Protei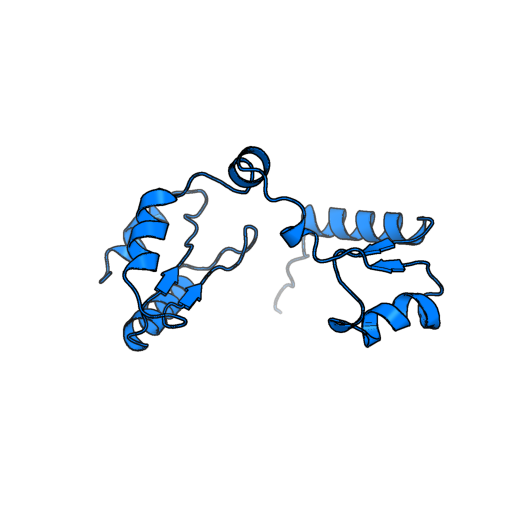n AF-A0AAD8LV77-F1 (afdb_monomer_lite)

Radius of gyration: 21.07 Å; chains: 1; bounding box: 40×52×49 Å

Sequence (146 aa):
MCKFATEEETEFAKTLTEARESESRSHGVIVNSFYELEPEYADHYRNVLNRKAWHIGPLSLCNRSLEQKAQRGKQGAISEDDCLKWLESKSPNSVLYVGFGSITEFPIEQLHALAIGLEASRQQFIWVVRTGANGKETEDWMREGF

Foldseek 3Di:
DDDPDDDDQDPVNVVVVVVVVVQLPDQAEEAQADCVVPVPVCVCCCPPVVHDYHHPHDCVVVQPDPVSVVPPDDDDPDDPVRVVVVVVVDDPPQEAEADDDDPDDDDLVVVLVVVVVVVVVVTHYDHDDDQPPVNVVVVVSVVPPD

Secondary structure (DSSP, 8-state):
---PPP----HHHHHHHHHHHHHHHSS-EEESS-TTT-HHHHHHHHHTS---EEE---GGGT---HHHHHTSSPPPSS-HHHHHHHHHTSPTT-EEEE--TTT----HHHHHHHHHHHHHHT-EEEE-PPPPTTSSHHHHHHTTT-

pLDDT: mean 82.45, std 17.0, range [29.5, 97.75]

Structure (mmCIF, N/CA/C/O backbone):
data_AF-A0AAD8LV77-F1
#
_entry.id   AF-A0AAD8LV77-F1
#
loop_
_atom_site.group_PDB
_atom_site.id
_atom_site.type_symbol
_atom_site.label_atom_id
_atom_site.label_alt_id
_atom_site.label_comp_id
_atom_site.label_asym_id
_atom_site.label_entity_id
_atom_site.label_seq_id
_atom_site.pdbx_PDB_ins_code
_atom_site.Cartn_x
_atom_site.Cartn_y
_atom_site.Cartn_z
_atom_site.occupancy
_atom_site.B_iso_or_equiv
_atom_site.auth_seq_id
_atom_site.auth_comp_id
_atom_site.auth_asym_id
_atom_site.auth_atom_id
_atom_site.pdbx_PDB_model_num
ATOM 1 N N . MET A 1 1 ? -5.588 38.166 -16.829 1.00 31.92 1 MET A N 1
ATOM 2 C CA . MET A 1 1 ? -4.335 37.478 -17.211 1.00 31.92 1 MET A CA 1
ATOM 3 C C . MET A 1 1 ? -3.839 36.720 -15.995 1.00 31.92 1 MET A C 1
ATOM 5 O O . MET A 1 1 ? -3.247 37.323 -15.110 1.00 31.92 1 MET A O 1
ATOM 9 N N . CYS A 1 2 ? -4.178 35.436 -15.901 1.00 29.50 2 CYS A N 1
ATOM 10 C CA . CYS A 1 2 ? -3.619 34.567 -14.873 1.00 29.50 2 CYS A CA 1
ATOM 11 C C . CYS A 1 2 ? -2.195 34.224 -15.322 1.00 29.50 2 CYS A C 1
ATOM 13 O O . CYS A 1 2 ? -2.009 33.720 -16.430 1.00 29.50 2 CYS A O 1
ATOM 15 N N . LYS A 1 3 ? -1.194 34.605 -14.529 1.00 33.59 3 LYS A N 1
ATOM 16 C CA . LYS A 1 3 ? 0.189 34.203 -14.775 1.00 33.59 3 LYS A CA 1
ATOM 17 C C . LYS A 1 3 ? 0.279 32.732 -14.388 1.00 33.59 3 LYS A C 1
ATOM 19 O O . LYS A 1 3 ? 0.098 32.410 -13.219 1.00 33.59 3 LYS A O 1
ATOM 24 N N . PHE A 1 4 ? 0.514 31.862 -15.365 1.00 39.28 4 PHE A N 1
ATOM 25 C CA . PHE A 1 4 ? 0.947 30.499 -15.091 1.00 39.28 4 PHE A CA 1
ATOM 26 C C . PHE A 1 4 ? 2.266 30.599 -14.323 1.00 39.28 4 PHE A C 1
ATOM 28 O O . PHE A 1 4 ? 3.232 31.177 -14.826 1.00 39.28 4 PHE A O 1
ATOM 35 N N . ALA A 1 5 ? 2.270 30.129 -13.077 1.00 38.12 5 ALA A N 1
ATOM 36 C CA . ALA A 1 5 ? 3.507 29.862 -12.370 1.00 38.12 5 ALA A CA 1
ATOM 37 C C . ALA A 1 5 ? 4.257 28.804 -13.184 1.00 38.12 5 ALA A C 1
ATOM 39 O O . ALA A 1 5 ? 3.688 27.781 -13.557 1.00 38.12 5 ALA A O 1
ATOM 40 N N . THR A 1 6 ? 5.502 29.100 -13.529 1.00 43.84 6 THR A N 1
ATOM 41 C CA . THR A 1 6 ? 6.427 28.124 -14.095 1.00 43.84 6 THR A CA 1
ATOM 42 C C . THR A 1 6 ? 6.596 27.002 -13.076 1.00 43.84 6 THR A C 1
ATOM 44 O O . THR A 1 6 ? 7.027 27.278 -11.957 1.00 43.84 6 THR A O 1
ATOM 47 N N . GLU A 1 7 ? 6.212 25.775 -13.437 1.00 50.53 7 GLU A N 1
ATOM 48 C CA . GLU A 1 7 ? 6.481 24.581 -12.633 1.00 50.53 7 GLU A CA 1
ATOM 49 C C . GLU A 1 7 ? 7.996 24.445 -12.465 1.00 50.53 7 GLU A C 1
ATOM 51 O O . GLU A 1 7 ? 8.729 24.210 -13.424 1.00 50.53 7 GLU A O 1
ATOM 56 N N . GLU A 1 8 ? 8.473 24.646 -11.241 1.00 55.91 8 GLU A N 1
ATOM 57 C CA . GLU A 1 8 ? 9.800 24.199 -10.847 1.00 55.91 8 GLU A CA 1
ATOM 58 C C . GLU A 1 8 ? 9.759 22.663 -10.864 1.00 55.91 8 GLU A C 1
ATOM 60 O O . GLU A 1 8 ? 8.947 22.052 -10.162 1.00 55.91 8 GLU A O 1
ATOM 65 N N . GLU A 1 9 ? 10.564 22.024 -11.718 1.00 59.34 9 GLU A N 1
ATOM 66 C CA . GLU A 1 9 ? 10.631 20.562 -11.767 1.00 59.34 9 GLU A CA 1
ATOM 67 C C . GLU A 1 9 ? 11.058 20.033 -10.396 1.00 59.34 9 GLU A C 1
ATOM 69 O O . GLU A 1 9 ? 12.172 20.269 -9.929 1.00 59.34 9 GLU A O 1
ATOM 74 N N . THR A 1 10 ? 10.156 19.304 -9.739 1.00 82.19 10 THR A N 1
ATOM 75 C CA . THR A 1 10 ? 10.466 18.672 -8.456 1.00 82.19 10 THR A CA 1
ATOM 76 C C . THR A 1 10 ? 11.612 17.670 -8.621 1.00 82.19 10 THR A C 1
ATOM 78 O O . THR A 1 10 ? 11.723 16.995 -9.647 1.00 82.19 10 THR A O 1
ATOM 81 N N . GLU A 1 11 ? 12.442 17.507 -7.588 1.00 85.25 11 GLU A N 1
ATOM 82 C CA . GLU A 1 11 ? 13.511 16.495 -7.571 1.00 85.25 11 GLU A CA 1
ATOM 83 C C . GLU A 1 11 ? 12.974 15.095 -7.919 1.00 85.25 11 GLU A C 1
ATOM 85 O O . GLU A 1 11 ? 13.587 14.352 -8.682 1.00 85.25 11 GLU A O 1
ATOM 90 N N . PHE A 1 12 ? 11.761 14.786 -7.454 1.00 82.69 12 PHE A N 1
ATOM 91 C CA . PHE A 1 12 ? 11.045 13.559 -7.785 1.00 82.69 12 PHE A CA 1
ATOM 92 C C . PHE A 1 12 ? 10.765 13.408 -9.289 1.00 82.69 12 PHE A C 1
ATOM 94 O O . PHE A 1 12 ? 10.989 12.335 -9.851 1.00 82.69 12 PHE A O 1
ATOM 101 N N . ALA A 1 13 ? 10.310 14.472 -9.959 1.00 88.94 13 ALA A N 1
ATOM 102 C CA . ALA A 1 13 ? 10.074 14.460 -11.402 1.00 88.94 13 ALA A CA 1
ATOM 103 C C . ALA A 1 13 ? 11.374 14.207 -12.178 1.00 88.94 13 ALA A C 1
ATOM 105 O O . ALA A 1 13 ? 11.393 13.383 -13.095 1.00 88.94 13 ALA A O 1
ATOM 106 N N . LYS A 1 14 ? 12.477 14.830 -11.750 1.00 92.75 14 LYS A N 1
ATOM 107 C CA . LYS A 1 14 ? 13.801 14.583 -12.327 1.00 92.75 14 LYS A CA 1
ATOM 108 C C . LYS A 1 14 ? 14.225 13.120 -12.165 1.00 92.75 14 LYS A C 1
ATOM 110 O O . LYS A 1 14 ? 14.605 12.485 -13.147 1.00 92.75 14 LYS A O 1
ATOM 115 N N . THR A 1 15 ? 14.094 12.557 -10.961 1.00 91.88 15 THR A N 1
ATOM 116 C CA . THR A 1 15 ? 14.404 11.140 -10.707 1.00 91.88 15 THR A CA 1
ATOM 117 C C . THR A 1 15 ? 13.561 10.201 -11.575 1.00 91.88 15 THR A C 1
ATOM 119 O O . THR A 1 15 ? 14.081 9.213 -12.091 1.00 91.88 15 THR A O 1
ATOM 122 N N . LEU A 1 16 ? 12.273 10.495 -11.782 1.00 91.50 16 LEU A N 1
ATOM 123 C CA . LEU A 1 16 ? 11.410 9.694 -12.657 1.00 91.50 16 LEU A CA 1
ATOM 124 C C . LEU A 1 16 ? 11.859 9.733 -14.121 1.00 91.50 16 LEU A C 1
ATOM 126 O O . LEU A 1 16 ? 11.824 8.703 -14.799 1.00 91.50 16 LEU A O 1
ATOM 130 N N . THR A 1 17 ? 12.284 10.895 -14.612 1.00 94.31 17 THR A N 1
ATOM 131 C CA . THR A 1 17 ? 12.830 11.037 -15.968 1.00 94.31 17 THR A CA 1
ATOM 132 C C . THR A 1 17 ? 14.108 10.216 -16.128 1.00 94.31 17 THR A C 1
ATOM 134 O O . THR A 1 17 ? 14.189 9.381 -17.029 1.00 94.31 17 THR A O 1
ATOM 137 N N . GLU A 1 18 ? 15.058 10.352 -15.201 1.00 94.81 18 GLU A N 1
ATOM 138 C CA . GLU A 1 18 ? 16.308 9.578 -15.206 1.00 94.81 18 GLU A CA 1
ATOM 139 C C . GLU A 1 18 ? 16.051 8.063 -15.122 1.00 94.81 18 GLU A C 1
ATOM 141 O O . GLU A 1 18 ? 16.698 7.270 -15.815 1.00 94.81 18 GLU A O 1
ATOM 146 N N . ALA A 1 19 ? 15.069 7.639 -14.318 1.00 91.94 19 ALA A N 1
ATOM 147 C CA . ALA A 1 19 ? 14.670 6.238 -14.215 1.00 91.94 19 ALA A CA 1
ATOM 148 C C . ALA A 1 19 ? 14.150 5.690 -15.555 1.00 91.94 19 ALA A C 1
ATOM 150 O O . ALA A 1 19 ? 14.560 4.603 -15.964 1.00 91.94 19 ALA A O 1
ATOM 151 N N . ARG A 1 20 ? 13.318 6.452 -16.280 1.00 90.00 20 ARG A N 1
ATOM 152 C CA . ARG A 1 20 ? 12.802 6.073 -17.611 1.00 90.00 20 ARG A CA 1
ATOM 153 C C . ARG A 1 20 ? 13.910 5.982 -18.661 1.00 90.00 20 ARG A C 1
ATOM 155 O O . ARG A 1 20 ? 13.927 5.055 -19.471 1.00 90.00 20 ARG A O 1
ATOM 162 N N . GLU A 1 21 ? 14.859 6.913 -18.640 1.00 92.88 21 GLU A N 1
ATOM 163 C CA . GLU A 1 21 ? 16.024 6.889 -19.536 1.00 92.88 21 GLU A CA 1
ATOM 164 C C . GLU A 1 21 ? 16.993 5.741 -19.226 1.00 92.88 21 GLU A C 1
ATOM 166 O O . GLU A 1 21 ? 17.663 5.205 -20.112 1.00 92.88 21 GLU A O 1
ATOM 171 N N . SER A 1 22 ? 17.113 5.361 -17.956 1.00 92.50 22 SER A N 1
ATOM 172 C CA . SER A 1 22 ? 17.861 4.172 -17.549 1.00 92.50 22 SER A CA 1
ATOM 173 C C . SER A 1 22 ? 17.157 2.897 -18.012 1.00 92.50 22 SER A C 1
ATOM 175 O O . SER A 1 22 ? 17.786 1.997 -18.572 1.00 92.50 22 SER A O 1
ATOM 177 N N . GLU A 1 23 ? 15.834 2.852 -17.855 1.00 89.81 23 GLU A N 1
ATOM 178 C CA . GLU A 1 23 ? 15.001 1.740 -18.284 1.00 89.81 23 GLU A CA 1
ATOM 179 C C . GLU A 1 23 ? 15.146 1.485 -19.795 1.00 89.81 23 GLU A C 1
ATOM 181 O O . GLU A 1 23 ? 15.380 0.349 -20.203 1.00 89.81 23 GLU A O 1
ATOM 186 N N . SER A 1 24 ? 15.097 2.518 -20.641 1.00 88.62 24 SER A N 1
ATOM 187 C CA . SER A 1 24 ? 15.217 2.355 -22.102 1.00 88.62 24 SER A CA 1
ATOM 188 C C . SER A 1 24 ? 16.559 1.763 -22.557 1.00 88.62 24 SER A C 1
ATOM 190 O O . SER A 1 24 ? 16.618 1.099 -23.592 1.00 88.62 24 SER A O 1
ATOM 192 N N . ARG A 1 25 ? 17.625 1.954 -21.771 1.00 93.00 25 ARG A N 1
ATOM 193 C CA . ARG A 1 25 ? 18.976 1.432 -22.038 1.00 93.00 25 ARG A CA 1
ATOM 194 C C . ARG A 1 25 ? 19.247 0.074 -21.387 1.00 93.00 25 ARG A C 1
ATOM 196 O O . ARG A 1 25 ? 20.314 -0.501 -21.605 1.00 93.00 25 ARG A O 1
ATOM 203 N N . SER A 1 26 ? 18.324 -0.442 -20.576 1.00 93.38 26 SER A N 1
ATOM 204 C CA . SER A 1 26 ? 18.497 -1.715 -19.879 1.00 93.38 26 SER A CA 1
ATOM 205 C C . SER A 1 26 ? 18.264 -2.921 -20.802 1.00 93.38 26 SER A C 1
ATOM 207 O O . SER A 1 26 ? 17.606 -2.836 -21.838 1.00 93.38 26 SER A O 1
ATOM 209 N N . HIS A 1 27 ? 18.754 -4.097 -20.394 1.00 93.69 27 HIS A N 1
ATOM 210 C CA . HIS A 1 27 ? 18.486 -5.358 -21.104 1.00 93.69 27 HIS A CA 1
ATOM 211 C C . HIS A 1 27 ? 17.006 -5.798 -21.041 1.00 93.69 27 HIS A C 1
ATOM 213 O O . HIS A 1 27 ? 16.557 -6.645 -21.815 1.00 93.69 27 HIS A O 1
ATOM 219 N N . GLY A 1 28 ? 16.257 -5.251 -20.089 1.00 93.12 28 GLY A N 1
ATOM 220 C CA . GLY A 1 28 ? 14.869 -5.577 -19.811 1.00 93.12 28 GLY A CA 1
ATOM 221 C C . GLY A 1 28 ? 14.462 -5.077 -18.431 1.00 93.12 28 GLY A C 1
ATOM 222 O O . GLY A 1 28 ? 15.243 -4.417 -17.739 1.00 93.12 28 GLY A O 1
ATOM 223 N N . VAL A 1 29 ? 13.238 -5.396 -18.032 1.00 93.12 29 VAL A N 1
ATOM 224 C CA . VAL A 1 29 ? 12.663 -4.969 -16.753 1.00 93.12 29 VAL A CA 1
ATOM 225 C C . VAL A 1 29 ? 12.306 -6.155 -15.879 1.00 93.12 29 VAL A C 1
ATOM 227 O O . VAL A 1 29 ? 11.838 -7.190 -16.354 1.00 93.12 29 VAL A O 1
ATOM 230 N N . ILE A 1 30 ? 12.515 -5.985 -14.581 1.00 94.56 30 ILE A N 1
ATOM 231 C CA . ILE A 1 30 ? 12.006 -6.892 -13.561 1.00 94.56 30 ILE A CA 1
ATOM 232 C C . ILE A 1 30 ? 10.764 -6.230 -12.980 1.00 94.56 30 ILE A C 1
ATOM 234 O O . ILE A 1 30 ? 10.839 -5.115 -12.467 1.00 94.56 30 ILE A O 1
ATOM 238 N N . VAL A 1 31 ? 9.630 -6.911 -13.075 1.00 93.94 31 VAL A N 1
ATOM 239 C CA . VAL A 1 31 ? 8.328 -6.390 -12.666 1.00 93.94 31 VAL A CA 1
ATOM 240 C C . VAL A 1 31 ? 7.871 -7.162 -11.436 1.00 93.94 31 VAL A C 1
ATOM 242 O O . VAL A 1 31 ? 7.761 -8.390 -11.457 1.00 93.94 31 VAL A O 1
ATOM 245 N N . ASN A 1 32 ? 7.590 -6.445 -10.349 1.00 94.44 32 ASN A N 1
ATOM 246 C CA . ASN A 1 32 ? 6.957 -7.012 -9.159 1.00 94.44 32 ASN A CA 1
ATOM 247 C C . ASN A 1 32 ? 5.438 -7.142 -9.372 1.00 94.44 32 ASN A C 1
ATOM 249 O O . ASN A 1 32 ? 4.640 -6.526 -8.674 1.00 94.44 32 ASN A O 1
ATOM 253 N N . SER A 1 33 ? 5.071 -7.927 -10.378 1.00 94.50 33 SER A N 1
ATOM 254 C CA . SER A 1 33 ? 3.707 -8.306 -10.744 1.00 94.50 33 SER A CA 1
ATOM 255 C C . SER A 1 33 ? 3.737 -9.741 -11.287 1.00 94.50 33 SER A C 1
ATOM 257 O O . SER A 1 33 ? 4.811 -10.348 -11.370 1.00 94.50 33 SER A O 1
ATOM 259 N N . PHE A 1 34 ? 2.582 -10.296 -11.633 1.00 94.88 34 PHE A N 1
ATOM 260 C CA . PHE A 1 34 ? 2.432 -11.615 -12.250 1.00 94.88 34 PHE A CA 1
ATOM 261 C C . PHE A 1 34 ? 1.393 -11.549 -13.373 1.00 94.88 34 PHE A C 1
ATOM 263 O O . PHE A 1 34 ? 0.561 -10.644 -13.408 1.00 94.88 34 PHE A O 1
ATOM 270 N N . TYR A 1 35 ? 1.474 -12.480 -14.322 1.00 95.44 35 TYR A N 1
ATOM 271 C CA . TYR A 1 35 ? 0.738 -12.383 -15.585 1.00 95.44 35 TYR A CA 1
ATOM 272 C C . TYR A 1 35 ? -0.781 -12.333 -15.385 1.00 95.44 35 TYR A C 1
ATOM 274 O O . TYR A 1 35 ? -1.456 -11.528 -16.012 1.00 95.44 35 TYR A O 1
ATOM 282 N N . GLU A 1 36 ? -1.315 -13.149 -14.480 1.00 96.19 36 GLU A N 1
ATOM 283 C CA . GLU A 1 36 ? -2.748 -13.250 -14.205 1.00 96.19 36 GLU A CA 1
ATOM 284 C C . GLU A 1 36 ? -3.336 -11.979 -13.571 1.00 96.19 36 GLU A C 1
ATOM 286 O O . GLU A 1 36 ? -4.551 -11.796 -13.616 1.00 96.19 36 GLU A O 1
ATOM 291 N N . LEU A 1 37 ? -2.502 -11.102 -12.996 1.00 96.12 37 LEU A N 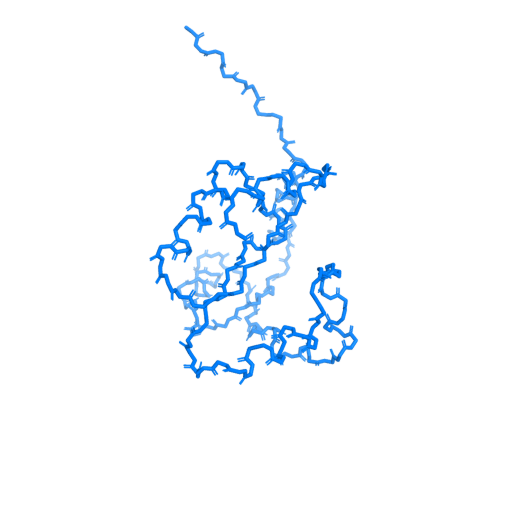1
ATOM 292 C CA . LEU A 1 37 ? -2.945 -9.814 -12.460 1.00 96.12 37 LEU A CA 1
ATOM 293 C C . LEU A 1 37 ? -3.085 -8.756 -13.560 1.00 96.12 37 LEU A C 1
ATOM 295 O O . LEU A 1 37 ? -4.041 -7.987 -13.552 1.00 96.12 37 LEU A O 1
ATOM 299 N N . GLU A 1 38 ? -2.123 -8.704 -14.487 1.00 95.50 38 GLU A N 1
ATOM 300 C CA . GLU A 1 38 ? -1.979 -7.615 -15.465 1.00 95.50 38 GLU A CA 1
ATOM 301 C C . GLU A 1 38 ? -1.585 -8.140 -16.864 1.00 95.50 38 GLU A C 1
ATOM 303 O O . GLU A 1 38 ? -0.530 -7.774 -17.397 1.00 95.50 38 GLU A O 1
ATOM 308 N N . PRO A 1 39 ? -2.408 -8.998 -17.497 1.00 95.94 39 PRO A N 1
ATOM 309 C CA . PRO A 1 39 ? -2.020 -9.700 -18.723 1.00 95.94 39 PRO A CA 1
ATOM 310 C C . PRO A 1 39 ? -1.775 -8.741 -19.895 1.00 95.94 39 PRO A C 1
ATOM 312 O O . PRO A 1 39 ? -0.798 -8.892 -20.628 1.00 95.94 39 PRO A O 1
ATOM 315 N N . GLU A 1 40 ? -2.607 -7.704 -20.029 1.00 96.12 40 GLU A N 1
ATOM 316 C CA . GLU A 1 40 ? -2.475 -6.695 -21.087 1.00 96.12 40 GLU A CA 1
ATOM 317 C C . GLU A 1 40 ? -1.140 -5.945 -21.001 1.00 96.12 40 GLU A C 1
ATOM 319 O O . GLU A 1 40 ? -0.464 -5.759 -22.014 1.00 96.12 40 GLU A O 1
ATOM 324 N N . TYR A 1 41 ? -0.714 -5.564 -19.792 1.00 93.69 41 TYR A N 1
ATOM 325 C CA . TYR A 1 41 ? 0.565 -4.886 -19.578 1.00 93.69 41 TYR A CA 1
ATOM 326 C C . TYR A 1 41 ? 1.748 -5.835 -19.776 1.00 93.69 41 TYR A C 1
ATOM 328 O O . TYR A 1 41 ? 2.744 -5.464 -20.403 1.00 93.69 41 TYR A O 1
ATOM 336 N N . ALA A 1 42 ? 1.633 -7.076 -19.303 1.00 94.31 42 ALA A N 1
ATOM 337 C CA . ALA A 1 42 ? 2.672 -8.079 -19.483 1.00 94.31 42 ALA A CA 1
ATOM 338 C C . ALA A 1 42 ? 2.933 -8.382 -20.970 1.00 94.31 42 ALA A C 1
ATOM 340 O O . ALA A 1 42 ? 4.091 -8.509 -21.387 1.00 94.31 42 ALA A O 1
ATOM 341 N N . ASP A 1 43 ? 1.873 -8.453 -21.778 1.00 95.50 43 ASP A N 1
ATOM 342 C CA . ASP A 1 43 ? 1.970 -8.647 -23.223 1.00 95.50 43 ASP A CA 1
ATOM 343 C C . ASP A 1 43 ? 2.391 -7.368 -23.953 1.00 95.50 43 ASP A C 1
ATOM 345 O O . ASP A 1 43 ? 3.149 -7.448 -24.920 1.00 95.50 43 ASP A O 1
ATOM 349 N N . HIS A 1 44 ? 2.008 -6.184 -23.465 1.00 94.50 44 HIS A N 1
ATOM 350 C CA . HIS A 1 44 ? 2.464 -4.903 -24.011 1.00 94.50 44 HIS A CA 1
ATOM 351 C C . HIS A 1 44 ? 3.997 -4.786 -24.011 1.00 94.50 44 HIS A C 1
ATOM 353 O O . HIS A 1 44 ? 4.588 -4.396 -25.023 1.00 94.50 44 HIS A O 1
ATOM 359 N N . TYR A 1 45 ? 4.665 -5.193 -22.924 1.00 92.12 45 TYR A N 1
ATOM 360 C CA . TYR A 1 45 ? 6.132 -5.185 -22.853 1.00 92.12 45 TYR A CA 1
ATOM 361 C C . TYR A 1 45 ? 6.782 -6.020 -23.963 1.00 92.12 45 TYR A C 1
ATOM 363 O O . TYR A 1 45 ? 7.749 -5.575 -24.585 1.00 92.12 45 TYR A O 1
ATOM 371 N N . ARG A 1 46 ? 6.242 -7.212 -24.239 1.00 88.12 46 ARG A N 1
ATOM 372 C CA . ARG A 1 46 ? 6.783 -8.119 -25.260 1.00 88.12 46 ARG A CA 1
ATOM 373 C C . ARG A 1 46 ? 6.397 -7.704 -26.677 1.00 88.12 46 ARG A C 1
ATOM 375 O O . ARG A 1 46 ? 7.256 -7.677 -27.549 1.00 88.12 46 ARG A O 1
ATOM 382 N N . ASN A 1 47 ? 5.131 -7.376 -26.898 1.00 94.19 47 ASN A N 1
ATOM 383 C CA . ASN A 1 47 ? 4.558 -7.259 -28.238 1.00 94.19 47 ASN A CA 1
ATOM 384 C C . ASN A 1 47 ? 4.640 -5.839 -28.804 1.00 94.19 47 ASN A C 1
ATOM 386 O O . ASN A 1 47 ? 4.718 -5.676 -30.018 1.00 94.19 47 ASN A O 1
ATOM 390 N N . VAL A 1 48 ? 4.612 -4.818 -27.941 1.00 93.50 48 VAL A N 1
ATOM 391 C CA . VAL A 1 48 ? 4.606 -3.408 -28.359 1.00 93.50 48 VAL A CA 1
ATOM 392 C C . VAL A 1 48 ? 5.955 -2.765 -28.093 1.00 93.50 48 VAL A C 1
ATOM 394 O O . VAL A 1 48 ? 6.558 -2.197 -29.000 1.00 93.50 48 VAL A O 1
ATOM 397 N N . LEU A 1 49 ? 6.461 -2.887 -26.864 1.00 90.12 49 LEU A N 1
ATOM 398 C CA . LEU A 1 49 ? 7.752 -2.298 -26.506 1.00 90.12 49 LEU A CA 1
ATOM 399 C C . LEU A 1 49 ? 8.933 -3.123 -27.027 1.00 90.12 49 LEU A C 1
ATOM 401 O O . LEU A 1 49 ? 10.048 -2.611 -27.065 1.00 90.12 49 LEU A O 1
ATOM 405 N N . ASN A 1 50 ? 8.701 -4.379 -27.432 1.00 91.06 50 ASN A N 1
ATOM 406 C CA . ASN A 1 50 ? 9.732 -5.331 -27.850 1.00 91.06 50 ASN A CA 1
ATOM 407 C C . ASN A 1 50 ? 10.862 -5.464 -26.809 1.00 91.06 50 ASN A C 1
ATOM 409 O O . ASN A 1 50 ? 12.051 -5.495 -27.133 1.00 91.06 50 ASN A O 1
ATOM 413 N N . ARG A 1 51 ? 10.486 -5.499 -25.525 1.00 90.06 51 ARG A N 1
ATOM 414 C CA . ARG A 1 51 ? 11.407 -5.567 -24.387 1.00 90.06 51 ARG A CA 1
ATOM 415 C C . ARG A 1 51 ? 11.171 -6.824 -23.567 1.00 90.06 51 ARG A C 1
ATOM 417 O O . ARG A 1 51 ? 10.053 -7.313 -23.416 1.00 90.06 51 ARG A O 1
ATOM 424 N N . LYS A 1 52 ? 12.255 -7.347 -22.995 1.00 93.38 52 LYS A N 1
ATOM 425 C CA . LYS A 1 52 ? 12.175 -8.456 -22.042 1.00 93.38 52 LYS A CA 1
ATOM 426 C C . LYS A 1 52 ? 11.604 -7.940 -20.723 1.00 93.38 52 LYS A C 1
ATOM 428 O O . LYS A 1 52 ? 12.126 -6.975 -20.169 1.00 93.38 52 LYS A O 1
ATOM 433 N N . ALA A 1 53 ? 10.566 -8.602 -20.223 1.00 94.25 53 ALA A N 1
ATOM 434 C CA . ALA A 1 53 ? 9.965 -8.306 -18.930 1.00 94.25 53 ALA A CA 1
ATOM 435 C C . ALA A 1 53 ? 9.789 -9.596 -18.123 1.00 94.25 53 ALA A C 1
ATOM 437 O O . ALA A 1 53 ? 9.065 -10.504 -18.540 1.00 94.25 53 ALA A O 1
ATOM 438 N N . TRP A 1 54 ? 10.445 -9.672 -16.966 1.00 95.19 54 TRP A N 1
ATOM 439 C CA . TRP A 1 54 ? 10.328 -10.794 -16.034 1.00 95.19 54 TRP A CA 1
ATOM 440 C C . TRP A 1 54 ? 9.387 -10.415 -14.901 1.00 95.19 54 TRP A C 1
ATOM 442 O O . TRP A 1 54 ? 9.710 -9.568 -14.072 1.00 95.19 54 TRP A O 1
ATOM 452 N N . HIS A 1 55 ? 8.225 -11.055 -14.881 1.00 94.88 55 HIS A N 1
ATOM 453 C CA . HIS A 1 55 ? 7.201 -10.860 -13.866 1.00 94.88 55 HIS A CA 1
ATOM 454 C C . HIS A 1 55 ? 7.469 -11.862 -12.743 1.00 94.88 55 HIS A C 1
ATOM 456 O O . HIS A 1 55 ? 7.277 -13.061 -12.928 1.00 94.88 55 HIS A O 1
ATOM 462 N N . ILE A 1 56 ? 8.019 -11.379 -11.628 1.00 94.69 56 ILE A N 1
ATOM 463 C CA . ILE A 1 56 ? 8.499 -12.217 -10.511 1.00 94.69 56 ILE A CA 1
ATOM 464 C C . ILE A 1 56 ? 7.722 -11.970 -9.212 1.00 94.69 56 ILE A C 1
ATOM 466 O O . ILE A 1 56 ? 8.168 -12.344 -8.127 1.00 94.69 56 ILE A O 1
ATOM 470 N N . GLY A 1 57 ? 6.598 -11.264 -9.309 1.00 93.50 57 GLY A N 1
ATOM 471 C CA . GLY A 1 57 ? 5.758 -10.925 -8.175 1.00 93.50 57 GLY A CA 1
ATOM 472 C C . GLY A 1 57 ? 4.809 -12.056 -7.757 1.00 93.50 57 GLY A C 1
ATOM 473 O O . GLY A 1 57 ? 4.683 -13.063 -8.450 1.00 93.50 57 GLY A O 1
ATOM 474 N N . PRO A 1 58 ? 4.099 -11.869 -6.632 1.00 92.56 58 PRO A N 1
ATOM 475 C CA . PRO A 1 58 ? 4.240 -10.744 -5.709 1.00 92.56 58 PRO A CA 1
ATOM 476 C C . PRO A 1 58 ? 5.380 -10.977 -4.697 1.00 92.56 58 PRO A C 1
ATOM 478 O O . PRO A 1 58 ? 5.324 -11.872 -3.852 1.00 92.56 58 PRO A O 1
ATOM 481 N N . LEU A 1 59 ? 6.400 -10.109 -4.715 1.00 88.25 59 LEU A N 1
ATOM 482 C CA . LEU A 1 59 ? 7.565 -10.189 -3.816 1.00 88.25 59 LEU A CA 1
ATOM 483 C C . LEU A 1 59 ? 7.194 -10.022 -2.332 1.00 88.25 59 LEU A C 1
ATOM 485 O O . LEU A 1 59 ? 7.961 -10.401 -1.442 1.00 88.25 59 LEU A O 1
ATOM 489 N N . SER A 1 60 ? 6.002 -9.492 -2.046 1.00 82.88 60 SER A N 1
ATOM 490 C CA . SER A 1 60 ? 5.456 -9.393 -0.691 1.00 82.88 60 SER A CA 1
ATOM 491 C C . SER A 1 60 ? 5.315 -10.754 0.000 1.00 82.88 60 SER A C 1
ATOM 493 O O . SER A 1 60 ? 5.412 -10.807 1.225 1.00 82.88 60 SER A O 1
ATOM 495 N N . LEU A 1 61 ? 5.159 -11.853 -0.747 1.00 81.19 61 LEU A N 1
ATOM 496 C CA . LEU A 1 61 ? 4.999 -13.200 -0.186 1.00 81.19 61 LEU A CA 1
ATOM 497 C C . LEU A 1 61 ? 6.322 -13.877 0.209 1.00 81.19 61 LEU A C 1
ATOM 499 O O . LEU A 1 61 ? 6.297 -14.847 0.976 1.00 81.19 61 LEU A O 1
ATOM 503 N N . CYS A 1 62 ? 7.454 -13.374 -0.292 1.00 77.19 62 CYS A N 1
ATOM 504 C CA . CYS A 1 62 ? 8.774 -13.993 -0.134 1.00 77.19 62 CYS A CA 1
ATOM 505 C C . CYS A 1 62 ? 9.545 -13.460 1.086 1.00 77.19 62 CYS A C 1
ATOM 507 O O . CYS A 1 62 ? 10.275 -14.202 1.735 1.00 77.19 62 CYS A O 1
ATOM 509 N N . ASN A 1 63 ? 9.342 -12.194 1.451 1.00 67.25 63 ASN A N 1
ATOM 510 C CA . ASN A 1 63 ? 10.088 -11.533 2.527 1.00 67.25 63 ASN A CA 1
ATOM 511 C C . ASN A 1 63 ? 9.332 -11.597 3.865 1.00 67.25 63 ASN A C 1
ATOM 513 O O . ASN A 1 63 ? 8.735 -10.605 4.298 1.00 67.25 63 ASN A O 1
ATOM 517 N N . ARG A 1 64 ? 9.312 -12.781 4.496 1.00 67.62 64 ARG A N 1
ATOM 518 C CA . ARG A 1 64 ? 8.544 -13.037 5.731 1.00 67.62 64 ARG A CA 1
ATOM 519 C C . ARG A 1 64 ? 9.339 -12.942 7.035 1.00 67.62 64 ARG A C 1
ATOM 521 O O . ARG A 1 64 ? 8.698 -13.042 8.081 1.00 67.62 64 ARG A O 1
ATOM 528 N N . SER A 1 65 ? 10.668 -12.779 7.013 1.00 74.94 65 SER A N 1
ATOM 529 C CA . SER A 1 65 ? 11.430 -12.748 8.272 1.00 74.94 65 SER A CA 1
ATOM 530 C C . SER A 1 65 ? 11.045 -11.531 9.117 1.00 74.94 65 SER A C 1
ATOM 532 O O . SER A 1 65 ? 10.726 -10.464 8.585 1.00 74.94 65 SER A O 1
ATOM 534 N N . LEU A 1 66 ? 11.046 -11.704 10.441 1.00 62.72 66 LEU A N 1
ATOM 535 C CA . LEU A 1 66 ? 10.729 -10.634 11.387 1.00 62.72 66 LEU A CA 1
ATOM 536 C C . LEU A 1 66 ? 11.698 -9.455 11.230 1.00 62.72 66 LEU A C 1
ATOM 538 O O . LEU A 1 66 ? 11.245 -8.314 11.225 1.00 62.72 66 LEU A O 1
ATOM 542 N N . GLU A 1 67 ? 12.993 -9.697 10.978 1.00 62.34 67 GLU A N 1
ATOM 543 C CA . GLU A 1 67 ? 13.952 -8.601 10.764 1.00 62.34 67 GLU A CA 1
ATOM 544 C C . GLU A 1 67 ? 13.664 -7.812 9.476 1.00 62.34 67 GLU A C 1
ATOM 546 O O . GLU A 1 67 ? 13.774 -6.587 9.454 1.00 62.34 67 GLU A O 1
ATOM 551 N N . GLN A 1 68 ? 13.241 -8.491 8.405 1.00 63.28 68 GLN A N 1
ATOM 552 C CA . GLN A 1 68 ? 12.888 -7.852 7.131 1.00 63.28 68 GLN A CA 1
ATOM 553 C C . GLN A 1 68 ? 11.555 -7.097 7.182 1.00 63.28 68 GLN A C 1
ATOM 555 O O . GLN A 1 68 ? 11.312 -6.230 6.339 1.00 63.28 68 GLN A O 1
ATOM 560 N N . LYS A 1 69 ? 10.666 -7.447 8.120 1.00 66.31 69 LYS A N 1
ATOM 561 C CA . LYS A 1 69 ? 9.422 -6.715 8.387 1.00 66.31 69 LYS A CA 1
ATOM 562 C C . LYS A 1 69 ? 9.663 -5.518 9.301 1.00 66.31 69 LYS A C 1
ATOM 564 O O . LYS A 1 69 ? 9.150 -4.448 9.002 1.00 66.31 69 LYS A O 1
ATOM 569 N N . ALA A 1 70 ? 10.495 -5.672 10.332 1.00 59.78 70 ALA A N 1
ATOM 570 C CA . ALA A 1 70 ? 10.818 -4.619 11.296 1.00 59.78 70 ALA A CA 1
ATOM 571 C C . ALA A 1 70 ? 11.499 -3.393 10.660 1.00 59.78 70 ALA A C 1
ATOM 573 O O . ALA A 1 70 ? 11.390 -2.286 11.174 1.00 59.78 70 ALA A O 1
ATOM 574 N N . GLN A 1 71 ? 12.169 -3.564 9.515 1.00 63.41 71 GLN A N 1
ATOM 575 C CA . GLN A 1 71 ? 12.747 -2.452 8.748 1.00 63.41 71 GLN A CA 1
ATOM 576 C C . GLN A 1 71 ? 11.740 -1.732 7.830 1.00 63.41 71 GLN A C 1
ATOM 578 O O . GLN A 1 71 ? 12.101 -0.765 7.157 1.00 63.41 71 GLN A O 1
ATOM 583 N N . ARG A 1 72 ? 10.484 -2.190 7.744 1.00 69.19 72 ARG A N 1
ATOM 584 C CA . ARG A 1 72 ? 9.479 -1.594 6.855 1.00 69.19 72 ARG A CA 1
ATOM 585 C C . ARG A 1 72 ? 8.729 -0.480 7.567 1.00 69.19 72 ARG A C 1
ATOM 587 O O . ARG A 1 72 ? 7.801 -0.726 8.326 1.00 69.19 72 ARG A O 1
ATOM 594 N N . GLY A 1 73 ? 9.074 0.753 7.221 1.00 70.38 73 GLY A N 1
ATOM 595 C CA . GLY A 1 73 ? 8.372 1.939 7.700 1.00 70.38 73 GLY A CA 1
ATOM 596 C C . GLY A 1 73 ? 8.939 2.493 9.005 1.00 70.38 73 GLY A C 1
ATOM 597 O O . GLY A 1 73 ? 10.009 2.103 9.462 1.00 70.38 73 GLY A O 1
ATOM 598 N N . LYS A 1 74 ? 8.239 3.483 9.559 1.00 73.50 74 LYS A N 1
ATOM 599 C CA . LYS A 1 74 ? 8.589 4.124 10.832 1.00 73.50 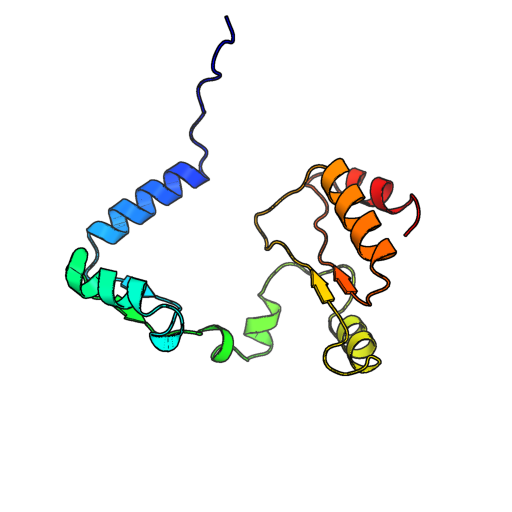74 LYS A CA 1
ATOM 600 C C . LYS A 1 74 ? 7.786 3.487 11.964 1.00 73.50 74 LYS A C 1
ATOM 602 O O . LYS A 1 74 ? 6.687 2.992 11.725 1.00 73.50 74 LYS A O 1
ATOM 607 N N . GLN A 1 75 ? 8.311 3.567 13.186 1.00 75.56 75 GLN A N 1
ATOM 608 C CA . GLN A 1 75 ? 7.584 3.141 14.378 1.00 75.56 75 GLN A CA 1
ATOM 609 C C . GLN A 1 75 ? 6.278 3.939 14.508 1.00 75.56 75 GLN A C 1
ATOM 611 O O . GLN A 1 75 ? 6.300 5.171 14.507 1.00 75.56 75 GLN A O 1
ATOM 616 N N . GLY A 1 76 ? 5.150 3.231 14.584 1.00 77.25 76 GLY A N 1
ATOM 617 C CA . GLY A 1 76 ? 3.835 3.830 14.802 1.00 77.25 76 GLY A CA 1
ATOM 618 C C . GLY A 1 76 ? 3.604 4.218 16.263 1.00 77.25 76 GLY A C 1
ATOM 619 O O . GLY A 1 76 ? 4.323 3.776 17.158 1.00 77.25 76 GLY A O 1
ATOM 620 N N . ALA A 1 77 ? 2.567 5.024 16.503 1.00 82.50 77 ALA A N 1
ATOM 621 C CA . ALA A 1 77 ? 2.128 5.378 17.857 1.00 82.50 77 ALA A CA 1
ATOM 622 C C . ALA A 1 77 ? 1.512 4.186 18.617 1.00 82.50 77 ALA A C 1
ATOM 624 O O . ALA A 1 77 ? 1.532 4.158 19.843 1.00 82.50 77 ALA A O 1
ATOM 625 N N . ILE A 1 78 ? 0.981 3.203 17.886 1.00 84.62 78 ILE A N 1
ATOM 626 C CA . ILE A 1 78 ? 0.398 1.969 18.420 1.00 84.62 78 ILE A CA 1
ATOM 627 C C . ILE A 1 78 ? 1.386 0.831 18.158 1.00 84.62 78 ILE A C 1
ATOM 629 O O . ILE A 1 78 ? 1.933 0.732 17.056 1.00 84.62 78 ILE A O 1
ATOM 633 N N . SER A 1 79 ? 1.625 -0.017 19.161 1.00 87.19 79 SER A N 1
ATOM 634 C CA . SER A 1 79 ? 2.494 -1.185 19.001 1.00 87.19 79 SER A CA 1
ATOM 635 C C . SER A 1 79 ? 1.860 -2.219 18.058 1.00 87.19 79 SER A C 1
ATOM 637 O O . SER A 1 79 ? 0.635 -2.317 17.957 1.00 87.19 79 SER A O 1
ATOM 639 N N . GLU A 1 80 ? 2.690 -3.002 17.362 1.00 85.19 80 GLU A N 1
ATOM 640 C CA . GLU A 1 80 ? 2.205 -4.092 16.500 1.00 85.19 80 GLU A CA 1
ATOM 641 C C . GLU A 1 80 ? 1.332 -5.071 17.299 1.00 85.19 80 GLU A C 1
ATOM 643 O O . GLU A 1 80 ? 0.226 -5.396 16.872 1.00 85.19 80 GLU A O 1
ATOM 648 N N . ASP A 1 81 ? 1.777 -5.446 18.500 1.00 89.44 81 ASP A N 1
ATOM 649 C CA . ASP A 1 81 ? 1.065 -6.374 19.378 1.00 89.44 81 ASP A CA 1
ATOM 650 C C . ASP A 1 81 ? -0.316 -5.855 19.796 1.00 89.44 81 ASP A C 1
ATOM 652 O O . ASP A 1 81 ? -1.281 -6.618 19.811 1.00 89.44 81 ASP A O 1
ATOM 656 N N . ASP A 1 82 ? -0.442 -4.570 20.138 1.00 92.25 82 ASP A N 1
ATOM 657 C CA . ASP A 1 82 ? -1.728 -3.999 20.558 1.00 92.25 82 ASP A CA 1
ATOM 658 C C . ASP A 1 82 ? -2.703 -3.893 19.381 1.00 92.25 82 ASP A C 1
ATOM 660 O O . ASP A 1 82 ? -3.890 -4.200 19.522 1.00 92.25 82 ASP A O 1
ATOM 664 N N . CYS A 1 83 ? -2.196 -3.517 18.203 1.00 92.19 83 CYS A N 1
ATOM 665 C CA . CYS A 1 83 ? -2.980 -3.474 16.972 1.00 92.19 83 CYS A CA 1
ATOM 666 C C . CYS A 1 83 ? -3.501 -4.872 16.599 1.00 92.19 83 CYS A C 1
ATOM 668 O O . CYS A 1 83 ? -4.689 -5.040 16.313 1.00 92.19 83 CYS A O 1
ATOM 670 N N . LEU A 1 84 ? -2.634 -5.888 16.667 1.00 92.50 84 LEU A N 1
ATOM 671 C CA . LEU A 1 84 ? -2.995 -7.275 16.377 1.00 92.50 84 LEU A CA 1
ATOM 672 C C . LEU A 1 84 ? -4.008 -7.827 17.385 1.00 92.50 84 LEU A C 1
ATOM 674 O O . LEU A 1 84 ? -5.028 -8.369 16.964 1.00 92.50 84 LEU A O 1
ATOM 678 N N . LYS A 1 85 ? -3.807 -7.616 18.692 1.00 96.31 85 LYS A N 1
ATOM 679 C CA . LYS A 1 85 ? -4.781 -8.021 19.725 1.00 96.31 85 LYS A CA 1
ATOM 680 C C . LYS A 1 85 ? -6.150 -7.377 19.511 1.00 96.31 85 LYS A C 1
ATOM 682 O O . LYS A 1 85 ? -7.180 -8.030 19.676 1.00 96.31 85 LYS A O 1
ATOM 687 N N . TRP A 1 86 ? -6.187 -6.095 19.141 1.00 96.69 86 TRP A N 1
ATOM 688 C CA . TRP A 1 86 ? -7.447 -5.424 18.826 1.00 96.69 86 TRP A CA 1
ATOM 689 C C . TRP A 1 86 ? -8.108 -6.025 17.582 1.00 96.69 86 TRP A C 1
ATOM 691 O O . TRP A 1 86 ? -9.320 -6.252 17.598 1.00 96.69 86 TRP A O 1
ATOM 701 N N . LEU A 1 87 ? -7.335 -6.326 16.536 1.00 96.81 87 LEU A N 1
ATOM 702 C CA . LEU A 1 87 ? -7.839 -6.923 15.299 1.00 96.81 87 LEU A CA 1
ATOM 703 C C . LEU A 1 87 ? -8.401 -8.334 15.531 1.00 96.81 87 LEU A C 1
ATOM 705 O O . LEU A 1 87 ? -9.481 -8.646 15.034 1.00 96.81 87 LEU A O 1
ATOM 709 N N . GLU A 1 88 ? -7.725 -9.150 16.344 1.00 96.88 88 GLU A N 1
ATOM 710 C CA . GLU A 1 88 ? -8.169 -10.496 16.741 1.00 96.88 88 GLU A CA 1
ATOM 711 C C . GLU A 1 88 ? -9.506 -10.492 17.498 1.00 96.88 88 GLU A C 1
ATOM 713 O O . GLU A 1 88 ? -10.234 -11.483 17.474 1.00 96.88 88 GLU A O 1
ATOM 718 N N . SER A 1 89 ? -9.877 -9.373 18.130 1.00 97.38 89 SER A N 1
ATOM 719 C CA . SER A 1 89 ? -11.172 -9.227 18.811 1.00 97.38 89 SER A CA 1
ATOM 720 C C . SER A 1 89 ? -12.367 -9.015 17.867 1.00 97.38 89 SER A C 1
ATOM 722 O O . SER A 1 89 ? -13.511 -8.972 18.327 1.00 97.38 89 SER A O 1
ATOM 724 N N . LYS A 1 90 ? -12.134 -8.819 16.561 1.00 97.62 90 LYS A N 1
ATOM 725 C CA . LYS A 1 90 ? -13.175 -8.487 15.574 1.00 97.62 90 LYS A CA 1
ATOM 726 C C . LYS A 1 90 ? -13.587 -9.709 14.757 1.00 97.62 90 LYS A C 1
ATOM 728 O O . LYS A 1 90 ? -12.848 -10.679 14.624 1.00 97.62 90 LYS A O 1
ATOM 733 N N . SER A 1 91 ? -14.787 -9.660 14.180 1.00 97.62 91 SER A N 1
ATOM 734 C CA . SER A 1 91 ? -15.230 -10.691 13.240 1.00 97.62 91 SER A CA 1
ATOM 735 C C . SER A 1 91 ? -14.367 -10.705 11.967 1.00 97.62 91 SER A C 1
ATOM 737 O O . SER A 1 91 ? -13.884 -9.656 11.533 1.00 97.62 91 SER A O 1
ATOM 739 N N . PRO A 1 92 ? -14.201 -11.868 11.311 1.00 97.38 92 PRO A N 1
ATOM 740 C CA . PRO A 1 92 ? -13.512 -11.938 10.028 1.00 97.38 92 PRO A CA 1
ATOM 741 C C . PRO A 1 92 ? -14.128 -10.991 8.993 1.00 97.38 92 PRO A C 1
ATOM 743 O O . PRO A 1 92 ? -15.350 -10.896 8.885 1.00 97.38 92 PRO A O 1
ATOM 746 N N . ASN A 1 93 ? -13.279 -10.326 8.205 1.00 95.81 93 ASN A N 1
ATOM 747 C CA . ASN A 1 93 ? -13.679 -9.404 7.133 1.00 95.81 93 ASN A CA 1
ATOM 748 C C . ASN A 1 93 ? -14.547 -8.209 7.588 1.00 95.81 93 ASN A C 1
ATOM 750 O O . ASN A 1 93 ? -15.308 -7.677 6.785 1.00 95.81 93 ASN A O 1
ATOM 754 N N . SER A 1 94 ? -14.452 -7.779 8.854 1.00 96.88 94 SER A N 1
ATOM 755 C CA . SER A 1 94 ? -15.274 -6.678 9.393 1.00 96.88 94 SER A CA 1
ATOM 756 C C . SER A 1 94 ? -14.504 -5.405 9.751 1.00 96.88 94 SER A C 1
ATOM 758 O O . SER A 1 94 ? -15.056 -4.537 10.425 1.00 96.88 94 SER A O 1
ATOM 760 N N . VAL A 1 95 ? -13.223 -5.316 9.394 1.00 97.75 95 VAL A N 1
ATOM 761 C CA . VAL A 1 95 ? -12.373 -4.156 9.689 1.00 97.75 95 VAL A CA 1
ATOM 762 C C . VAL A 1 95 ? -11.851 -3.574 8.386 1.00 97.75 95 VAL A C 1
ATOM 764 O O . VAL A 1 95 ? -11.264 -4.290 7.576 1.00 97.75 95 VAL A O 1
ATOM 767 N N . LEU A 1 96 ? -12.034 -2.269 8.203 1.00 97.44 96 LEU A N 1
ATOM 768 C CA . LEU A 1 96 ? -11.491 -1.520 7.078 1.00 97.44 96 LEU A CA 1
ATOM 769 C C . LEU A 1 96 ? -10.054 -1.073 7.375 1.00 97.44 96 LEU A C 1
ATOM 771 O O . LEU A 1 96 ? -9.810 -0.381 8.358 1.00 97.44 96 LEU A O 1
ATOM 775 N N . TYR A 1 97 ? -9.104 -1.414 6.508 1.00 95.50 97 TYR A N 1
ATOM 776 C CA . TYR A 1 97 ? -7.767 -0.819 6.537 1.00 95.50 97 TYR A CA 1
ATOM 777 C C . TYR A 1 97 ? -7.716 0.397 5.608 1.00 95.50 97 TYR A C 1
ATOM 779 O O . TYR A 1 97 ? -8.008 0.282 4.417 1.00 95.50 97 TYR A O 1
ATOM 787 N N . VAL A 1 98 ? -7.320 1.549 6.146 1.00 95.38 98 VAL A N 1
ATOM 788 C CA . VAL A 1 98 ? -7.194 2.812 5.415 1.00 95.38 98 VAL A CA 1
ATOM 789 C C . VAL A 1 98 ? -5.746 3.282 5.489 1.00 95.38 98 VAL A C 1
ATOM 791 O O . VAL A 1 98 ? -5.234 3.599 6.562 1.00 95.38 98 VAL A O 1
ATOM 794 N N . GLY A 1 99 ? -5.079 3.354 4.340 1.00 92.12 99 GLY A N 1
ATOM 795 C CA . GLY A 1 99 ? -3.710 3.847 4.248 1.00 92.12 99 GLY A CA 1
ATOM 796 C C . GLY A 1 99 ? -3.378 4.318 2.838 1.00 92.12 99 GLY A C 1
ATOM 797 O O . GLY A 1 99 ? -3.678 3.635 1.863 1.00 92.12 99 GLY A O 1
ATOM 798 N N . PHE A 1 100 ? -2.724 5.474 2.743 1.00 91.19 100 PHE A N 1
ATOM 799 C CA . PHE A 1 100 ? -2.401 6.140 1.474 1.00 91.19 100 PHE A CA 1
ATOM 800 C C . PHE A 1 100 ? -0.907 6.059 1.119 1.00 91.19 100 PHE A C 1
ATOM 802 O O . PHE A 1 100 ? -0.387 6.848 0.339 1.00 91.19 100 PHE A O 1
ATOM 809 N N . GLY A 1 101 ? -0.193 5.091 1.697 1.00 86.62 101 GLY A N 1
ATOM 810 C CA . GLY A 1 101 ? 1.239 4.911 1.470 1.00 86.62 101 GLY A CA 1
ATOM 811 C C . GLY A 1 101 ? 2.115 5.951 2.177 1.00 86.62 101 GLY A C 1
ATOM 812 O O . GLY A 1 101 ? 1.671 6.731 3.016 1.00 86.62 101 GLY A O 1
ATOM 813 N N . SER A 1 102 ? 3.413 5.915 1.878 1.00 82.06 102 SER A N 1
ATOM 814 C CA . SER A 1 102 ? 4.439 6.712 2.564 1.00 82.06 102 SER A CA 1
ATOM 815 C C . SER A 1 102 ? 4.761 8.049 1.891 1.00 82.06 102 SER A C 1
ATOM 817 O O . SER A 1 102 ? 5.592 8.790 2.414 1.00 82.06 102 SER A O 1
ATOM 819 N N . ILE A 1 103 ? 4.158 8.350 0.743 1.00 81.44 103 ILE A N 1
ATOM 820 C CA . ILE A 1 103 ? 4.477 9.545 -0.052 1.00 81.44 103 ILE A CA 1
ATOM 821 C C . ILE A 1 103 ? 3.344 10.572 0.020 1.00 81.44 103 ILE A C 1
ATOM 823 O O . ILE A 1 103 ? 3.604 11.767 -0.006 1.00 81.44 103 ILE A O 1
ATOM 827 N N . THR A 1 104 ? 2.096 10.120 0.136 1.00 84.06 104 THR A N 1
ATOM 828 C CA . THR A 1 104 ? 0.926 10.996 0.077 1.00 84.06 104 THR A CA 1
ATOM 829 C C . THR A 1 104 ? 0.751 11.812 1.357 1.00 84.06 104 THR A C 1
ATOM 831 O O . THR A 1 104 ? 0.819 11.278 2.467 1.00 84.06 104 THR A O 1
ATOM 834 N N . GLU A 1 105 ? 0.460 13.100 1.179 1.00 83.31 105 GLU A N 1
ATOM 835 C CA . GLU A 1 105 ? 0.085 14.045 2.231 1.00 83.31 105 GLU A CA 1
ATOM 836 C C . GLU A 1 105 ? -1.246 14.706 1.861 1.00 83.31 105 GLU A C 1
ATOM 838 O O . GLU A 1 105 ? -1.512 14.966 0.687 1.00 83.31 105 GLU A O 1
ATOM 843 N N . PHE A 1 106 ? -2.093 14.939 2.863 1.00 83.56 106 PHE A N 1
ATOM 844 C CA . PHE A 1 106 ? -3.428 15.505 2.686 1.00 83.56 106 PHE A CA 1
ATOM 845 C C . PHE A 1 106 ? -3.521 16.866 3.380 1.00 83.56 106 PHE A C 1
ATOM 847 O O . PHE A 1 106 ? -3.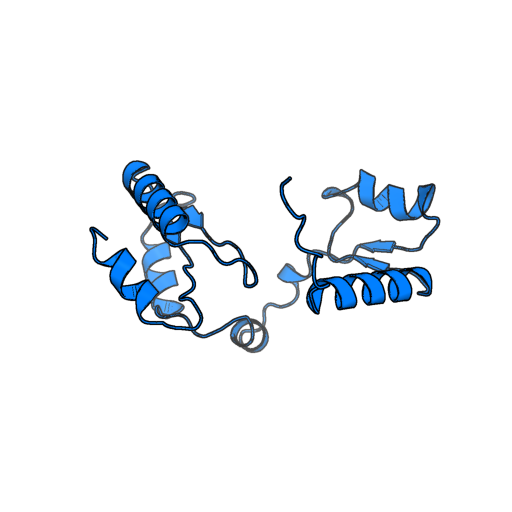035 16.992 4.507 1.00 83.56 106 PHE A O 1
ATOM 854 N N . PRO A 1 107 ? -4.191 17.859 2.765 1.00 86.75 107 PRO A N 1
ATOM 855 C CA . PRO A 1 107 ? -4.676 19.032 3.483 1.00 86.75 107 PRO A CA 1
ATOM 856 C C . PRO A 1 107 ? -5.574 18.626 4.659 1.00 86.75 107 PRO A C 1
ATOM 858 O O . PRO A 1 107 ? -6.279 17.612 4.591 1.00 86.75 107 PRO A O 1
ATOM 861 N N . ILE A 1 108 ? -5.585 19.436 5.719 1.00 84.81 108 ILE A N 1
ATOM 862 C CA . ILE A 1 108 ? -6.341 19.155 6.951 1.00 84.81 108 ILE A CA 1
ATOM 863 C C . ILE A 1 108 ? -7.837 18.990 6.652 1.00 84.81 108 ILE A C 1
ATOM 865 O O . ILE A 1 108 ? -8.483 18.096 7.190 1.00 84.81 108 ILE A O 1
ATOM 869 N N . GLU A 1 109 ? -8.383 19.772 5.724 1.00 86.94 109 GLU A N 1
ATOM 870 C CA . GLU A 1 109 ? -9.792 19.712 5.332 1.00 86.94 109 GLU A CA 1
ATOM 871 C C . GLU A 1 109 ? -10.160 18.353 4.718 1.00 86.94 109 GLU A C 1
ATOM 873 O O . GLU A 1 109 ? -11.262 17.844 4.929 1.00 86.94 109 GLU A O 1
ATOM 878 N N . GLN A 1 110 ? -9.232 17.734 3.980 1.00 89.56 110 GLN A N 1
ATOM 879 C CA . GLN A 1 110 ? -9.433 16.397 3.420 1.00 89.56 110 GLN A CA 1
ATOM 880 C C . GLN A 1 110 ? -9.322 15.316 4.499 1.00 89.56 110 GLN A C 1
ATOM 882 O O . GLN A 1 110 ? -10.101 14.364 4.475 1.00 89.56 110 GLN A O 1
ATOM 887 N N . LEU A 1 111 ? -8.418 15.477 5.473 1.00 88.69 111 LEU A N 1
ATOM 888 C CA . LEU A 1 111 ? -8.348 14.590 6.640 1.00 88.69 111 LEU A CA 1
ATOM 889 C C . LEU A 1 111 ? -9.637 14.658 7.472 1.00 88.69 111 LEU A C 1
ATOM 891 O O . LEU A 1 111 ? -10.170 13.612 7.833 1.00 88.69 111 LEU A O 1
ATOM 895 N N . HIS A 1 112 ? -10.190 15.854 7.690 1.00 87.75 112 HIS A N 1
ATOM 896 C CA . HIS A 1 112 ? -11.481 16.045 8.361 1.00 87.75 112 HIS A CA 1
ATOM 897 C C . HIS A 1 112 ? -12.620 15.346 7.620 1.00 87.75 112 HIS A C 1
ATOM 899 O O . HIS A 1 112 ? -13.396 14.607 8.222 1.00 87.75 112 HIS A O 1
ATOM 905 N N . ALA A 1 113 ? -12.716 15.543 6.303 1.00 91.81 113 ALA A N 1
ATOM 906 C CA . ALA A 1 113 ? -13.754 14.904 5.501 1.00 91.81 113 ALA A CA 1
ATOM 907 C C . ALA A 1 113 ? -13.654 13.368 5.545 1.00 91.81 113 ALA A C 1
ATOM 909 O O . ALA A 1 113 ? -14.675 12.686 5.652 1.00 91.81 113 ALA A O 1
ATOM 910 N N . LEU A 1 114 ? -12.431 12.823 5.505 1.00 92.88 114 LEU A N 1
ATOM 911 C CA . LEU A 1 114 ? -12.182 11.389 5.670 1.00 92.88 114 LEU A CA 1
ATOM 912 C C . LEU A 1 114 ? -12.610 10.899 7.056 1.00 92.88 114 LEU A C 1
ATOM 914 O O . LEU A 1 114 ? -13.291 9.880 7.142 1.00 92.88 114 LEU A O 1
ATOM 918 N N . ALA A 1 115 ? -12.264 11.630 8.116 1.00 91.56 115 ALA A N 1
ATOM 919 C CA . ALA A 1 115 ? -12.628 11.283 9.484 1.00 91.56 115 ALA A CA 1
ATOM 920 C C . ALA A 1 115 ? -14.156 11.224 9.650 1.00 91.56 115 ALA A C 1
ATOM 922 O O . ALA A 1 115 ? -14.692 10.177 10.014 1.00 91.56 115 ALA A O 1
ATOM 923 N N . ILE A 1 116 ? -14.868 12.286 9.253 1.00 93.62 116 ILE A N 1
ATOM 924 C CA . ILE A 1 116 ? -16.341 12.352 9.280 1.00 93.62 116 ILE A CA 1
ATOM 925 C C . ILE A 1 116 ? -16.958 11.187 8.490 1.00 93.62 116 ILE A C 1
ATOM 927 O O . ILE A 1 116 ? -17.911 10.552 8.942 1.00 93.62 116 ILE A O 1
ATOM 931 N N . GLY A 1 117 ? -16.414 10.877 7.309 1.00 95.56 117 GLY A N 1
ATOM 932 C CA . GLY A 1 117 ? -16.885 9.759 6.491 1.00 95.56 117 GLY A CA 1
ATOM 933 C C . GLY A 1 117 ? -16.698 8.399 7.169 1.00 95.56 117 GLY A C 1
ATOM 934 O O . GLY A 1 117 ? -17.604 7.561 7.132 1.00 95.56 117 GLY A O 1
ATOM 935 N N . LEU A 1 118 ? -15.550 8.180 7.816 1.00 95.25 118 LEU A N 1
ATOM 936 C CA . LEU A 1 118 ? -15.260 6.951 8.554 1.00 95.25 118 LEU A CA 1
ATOM 937 C C . LEU A 1 118 ? -16.182 6.791 9.766 1.00 95.25 118 LEU A C 1
ATOM 939 O O . LEU A 1 118 ? -16.756 5.716 9.938 1.00 95.25 118 LEU A O 1
ATOM 943 N N . GLU A 1 119 ? -16.401 7.848 10.547 1.00 93.25 119 GLU A N 1
ATOM 944 C CA . GLU A 1 119 ? -17.341 7.834 11.675 1.00 93.25 119 GLU A CA 1
ATOM 945 C C . GLU A 1 119 ? -18.770 7.521 11.210 1.00 93.25 119 GLU A C 1
ATOM 947 O O . GLU A 1 119 ? -19.415 6.593 11.711 1.00 93.25 119 GLU A O 1
ATOM 952 N N . ALA A 1 120 ? -19.250 8.234 10.187 1.00 96.25 120 ALA A N 1
ATOM 953 C CA . ALA A 1 120 ? -20.591 8.046 9.645 1.00 96.25 120 ALA A CA 1
ATOM 954 C C . ALA A 1 120 ? -20.814 6.630 9.084 1.00 96.25 120 ALA A C 1
ATOM 956 O O . ALA A 1 120 ? -21.937 6.121 9.124 1.00 96.25 120 ALA A O 1
ATOM 957 N N . SER A 1 121 ? -19.755 5.966 8.600 1.00 96.00 121 SER A N 1
ATOM 958 C CA . SER A 1 121 ? -19.823 4.595 8.077 1.00 96.00 121 SER A CA 1
ATOM 959 C C . SER A 1 121 ? -20.165 3.545 9.141 1.00 96.00 121 SER A C 1
ATOM 961 O O . SER A 1 121 ? -20.628 2.449 8.801 1.00 96.00 121 SER A O 1
ATOM 963 N N . ARG A 1 122 ? -19.920 3.862 10.425 1.00 94.69 122 ARG A N 1
ATOM 964 C CA . ARG A 1 122 ? -20.032 2.948 11.577 1.00 94.69 122 ARG A CA 1
ATOM 965 C C . ARG A 1 122 ? -19.247 1.639 11.416 1.00 94.69 122 ARG A C 1
ATOM 967 O O . ARG A 1 122 ? -19.524 0.666 12.119 1.00 94.69 122 ARG A O 1
ATOM 974 N N . GLN A 1 123 ? -18.295 1.595 10.486 1.00 95.88 123 GLN A N 1
ATOM 975 C CA . GLN A 1 123 ? -17.403 0.458 10.311 1.00 95.88 123 GLN A CA 1
ATOM 976 C C . GLN A 1 123 ? -16.276 0.531 11.333 1.00 95.88 123 GLN A C 1
ATOM 978 O O . GLN A 1 123 ? -15.815 1.609 11.695 1.00 95.88 123 GLN A O 1
ATOM 983 N N . GLN A 1 124 ? -15.799 -0.630 11.772 1.00 96.94 124 GLN A N 1
ATOM 984 C CA . GLN A 1 124 ? -14.534 -0.695 12.495 1.00 96.94 124 GLN A CA 1
ATOM 985 C C . GLN A 1 124 ? -13.402 -0.465 11.492 1.00 96.94 124 GLN A C 1
ATOM 987 O O . GLN A 1 124 ? -13.427 -1.038 10.401 1.00 96.94 124 GLN A O 1
ATOM 992 N N . PHE A 1 125 ? -12.401 0.336 11.844 1.00 96.25 125 PHE A N 1
ATOM 993 C CA . PHE A 1 125 ? -11.302 0.638 10.933 1.00 96.25 125 PHE A CA 1
ATOM 994 C C . PHE A 1 125 ? -9.949 0.733 11.639 1.00 96.25 125 PHE A C 1
ATOM 996 O O . PHE A 1 125 ? -9.865 1.008 12.833 1.00 96.25 125 PHE A O 1
ATOM 1003 N N . ILE A 1 126 ? -8.890 0.519 10.862 1.00 94.62 126 ILE A N 1
ATOM 1004 C CA . ILE A 1 126 ? -7.512 0.890 11.175 1.00 94.62 126 ILE A CA 1
ATOM 1005 C C . ILE A 1 126 ? -7.129 1.957 10.156 1.00 94.62 126 ILE A C 1
ATOM 1007 O O . ILE A 1 126 ? -7.085 1.670 8.95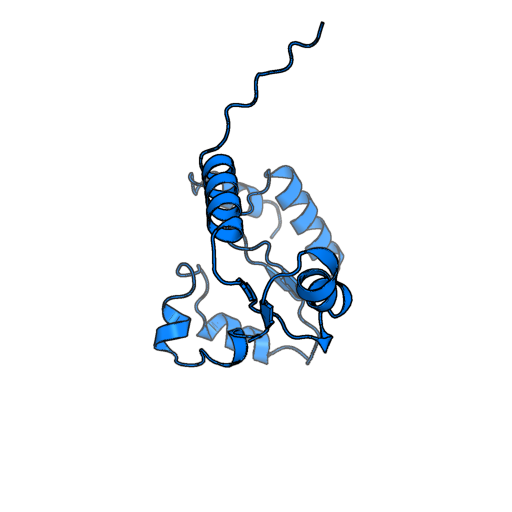9 1.00 94.62 126 ILE A O 1
ATOM 1011 N N . TRP A 1 127 ? -6.853 3.175 10.616 1.00 92.75 127 TRP A N 1
ATOM 1012 C CA . TRP A 1 127 ? -6.463 4.282 9.747 1.00 92.75 127 TRP A CA 1
ATOM 1013 C C . TRP A 1 127 ? -5.035 4.729 10.048 1.00 92.75 127 TRP A C 1
ATOM 1015 O O . TRP A 1 127 ? -4.719 5.162 11.154 1.00 92.75 127 TRP A O 1
ATOM 1025 N N . VAL A 1 128 ? -4.158 4.608 9.052 1.00 89.75 128 VAL A N 1
ATOM 1026 C CA . VAL A 1 128 ? -2.776 5.087 9.129 1.00 89.75 128 VAL A CA 1
ATOM 1027 C C . VAL A 1 128 ? -2.745 6.557 8.727 1.00 89.75 128 VAL A C 1
ATOM 1029 O O . VAL A 1 128 ? -2.764 6.886 7.539 1.00 89.75 128 VAL A O 1
ATOM 1032 N N . VAL A 1 129 ? -2.683 7.439 9.724 1.00 86.06 129 VAL A N 1
ATOM 1033 C CA . VAL A 1 129 ? -2.577 8.888 9.522 1.00 86.06 129 VAL A CA 1
ATOM 1034 C C . VAL A 1 129 ? -1.133 9.334 9.701 1.00 86.06 129 VAL A C 1
ATOM 1036 O O . VAL A 1 129 ? -0.469 8.967 10.670 1.00 86.06 129 VAL A O 1
ATOM 1039 N N . ARG A 1 130 ? -0.634 10.142 8.765 1.00 77.12 130 ARG A N 1
ATOM 1040 C CA . ARG A 1 130 ? 0.665 10.798 8.902 1.00 77.12 130 ARG A CA 1
ATOM 1041 C C . ARG A 1 130 ? 0.496 12.155 9.558 1.00 77.12 130 ARG A C 1
ATOM 1043 O O . ARG A 1 130 ? -0.334 12.953 9.132 1.00 77.12 130 ARG A O 1
ATOM 1050 N N . THR A 1 131 ? 1.343 12.425 10.542 1.00 67.31 131 THR A N 1
ATOM 1051 C CA . THR A 1 131 ? 1.558 13.777 11.034 1.00 67.31 131 THR A CA 1
ATOM 1052 C C . THR A 1 131 ? 2.484 14.511 10.061 1.00 67.31 131 THR A C 1
ATOM 1054 O O . THR A 1 131 ? 3.501 13.957 9.634 1.00 67.31 131 THR A O 1
ATOM 1057 N N . GLY A 1 132 ? 2.106 15.717 9.625 1.00 61.25 132 GLY A N 1
ATOM 1058 C CA . GLY A 1 132 ? 2.949 16.539 8.748 1.00 61.25 132 GLY A CA 1
ATOM 1059 C C . GLY A 1 132 ? 4.282 16.888 9.423 1.00 61.25 132 GLY A C 1
ATOM 1060 O O . GLY A 1 132 ? 4.447 16.676 10.626 1.00 61.25 132 GLY A O 1
ATOM 1061 N N . ALA A 1 133 ? 5.234 17.460 8.676 1.00 51.47 133 ALA A N 1
ATOM 1062 C CA . ALA A 1 133 ? 6.590 17.774 9.159 1.00 51.47 133 ALA A CA 1
ATOM 1063 C C . ALA A 1 133 ? 6.643 18.574 10.483 1.00 51.47 133 ALA A C 1
ATOM 1065 O O . ALA A 1 133 ? 7.643 18.512 11.196 1.00 51.47 133 ALA A O 1
ATOM 1066 N N . ASN A 1 134 ? 5.557 19.269 10.841 1.00 48.84 134 ASN A N 1
ATOM 1067 C CA . ASN A 1 134 ? 5.452 20.076 12.051 1.00 48.84 134 ASN A CA 1
ATOM 1068 C C . ASN A 1 134 ? 4.759 19.405 13.243 1.00 48.84 134 ASN A C 1
ATOM 1070 O O . ASN A 1 134 ? 4.691 20.067 14.272 1.00 48.84 134 ASN A O 1
ATOM 1074 N N . GLY A 1 135 ? 4.283 18.153 13.157 1.00 52.25 135 GLY A N 1
ATOM 1075 C CA . GLY A 1 135 ? 3.777 17.312 14.266 1.00 52.25 135 GLY A CA 1
ATOM 1076 C C . GLY A 1 135 ? 2.544 17.816 15.047 1.00 52.25 135 GLY A C 1
ATOM 1077 O O . GLY A 1 135 ? 1.607 17.055 15.263 1.00 52.25 135 GLY A O 1
ATOM 1078 N N . LYS A 1 136 ? 2.530 19.096 15.428 1.00 51.25 136 LYS A N 1
ATOM 1079 C CA . LYS A 1 136 ? 1.563 19.810 16.265 1.00 51.25 136 LYS A CA 1
ATOM 1080 C C . LYS A 1 136 ? 0.221 20.043 15.580 1.00 51.25 136 LYS A C 1
ATOM 1082 O O . LYS A 1 136 ? -0.803 19.749 16.176 1.00 51.25 136 LYS A O 1
ATOM 1087 N N . GLU A 1 137 ? 0.215 20.482 14.319 1.00 51.53 137 GLU A N 1
ATOM 1088 C CA . GLU A 1 137 ? -1.035 20.751 13.578 1.00 51.53 137 GLU A CA 1
ATOM 1089 C C . GLU A 1 137 ? -1.896 19.489 13.413 1.00 51.53 137 GLU A C 1
ATOM 1091 O O . GLU A 1 137 ? -3.117 19.562 13.308 1.00 51.53 137 GLU A O 1
ATOM 1096 N N . THR A 1 138 ? -1.261 18.315 13.437 1.00 54.34 138 THR A N 1
ATOM 1097 C CA . THR A 1 138 ? -1.941 17.027 13.308 1.00 54.34 138 THR A CA 1
ATOM 1098 C C . THR A 1 138 ? -2.594 16.483 14.570 1.00 54.34 138 THR A C 1
ATOM 1100 O O . THR A 1 138 ? -3.520 15.686 14.460 1.00 54.34 138 THR A O 1
ATOM 1103 N N . GLU A 1 139 ? -2.149 16.901 15.753 1.00 56.59 139 GLU A N 1
ATOM 1104 C CA . GLU A 1 139 ? -2.834 16.531 16.996 1.00 56.59 139 GLU A CA 1
ATOM 1105 C C . GLU A 1 139 ? -4.067 17.401 17.239 1.00 56.59 139 GLU A C 1
ATOM 1107 O O . GLU A 1 139 ? -5.043 16.920 17.807 1.00 56.59 139 GLU A O 1
ATOM 1112 N N . ASP A 1 140 ? -4.044 18.659 16.796 1.00 60.62 140 ASP A N 1
ATOM 1113 C CA . ASP A 1 140 ? -5.139 19.599 17.039 1.00 60.62 140 ASP A CA 1
ATOM 1114 C C . ASP A 1 140 ? -6.381 19.273 16.198 1.00 60.62 140 ASP A C 1
ATOM 1116 O O . ASP A 1 140 ? -7.496 19.349 16.709 1.00 60.62 140 ASP A O 1
ATOM 1120 N N . TRP A 1 141 ? -6.209 18.823 14.950 1.00 67.25 141 TRP A N 1
ATOM 1121 C CA . TRP A 1 141 ? -7.336 18.510 14.061 1.00 67.25 141 TRP A CA 1
ATOM 1122 C C . TRP A 1 141 ? -8.109 17.248 14.489 1.00 67.25 141 TRP A C 1
ATOM 1124 O O . TRP A 1 141 ? -9.319 17.169 14.304 1.00 67.25 141 TRP A O 1
ATOM 1134 N N . MET A 1 14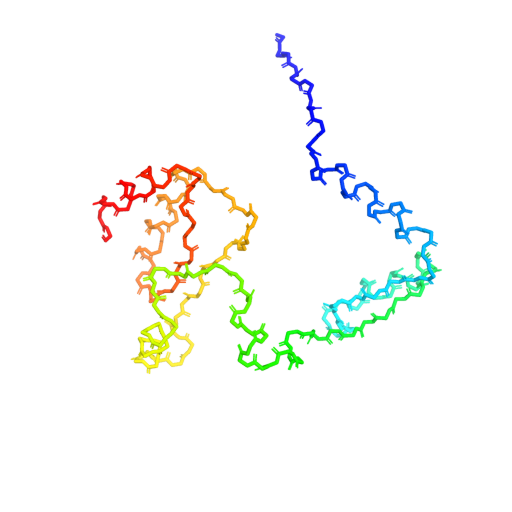2 ? -7.442 16.279 15.131 1.00 63.06 142 MET A N 1
ATOM 1135 C CA . MET A 1 142 ? -8.097 15.074 15.666 1.00 63.06 142 MET A CA 1
ATOM 1136 C C . MET A 1 142 ? -8.868 15.321 16.973 1.00 63.06 142 MET A C 1
ATOM 1138 O O . MET A 1 142 ? -9.739 14.528 17.315 1.00 63.06 142 MET A O 1
ATOM 1142 N N . ARG A 1 143 ? -8.579 16.402 17.715 1.00 56.50 143 ARG A N 1
ATOM 1143 C CA . ARG A 1 143 ? -9.230 16.682 19.013 1.00 56.50 143 ARG A CA 1
ATOM 1144 C C . ARG A 1 143 ? -10.690 17.117 18.885 1.00 56.50 143 ARG A C 1
ATOM 1146 O O . ARG A 1 143 ? -11.426 17.048 19.869 1.00 56.50 143 ARG A O 1
ATOM 1153 N N . GLU A 1 144 ? -11.132 17.536 17.702 1.00 50.47 144 GLU A N 1
ATOM 1154 C CA . GLU A 1 144 ? -12.544 17.802 17.427 1.00 50.47 144 GLU A CA 1
ATOM 1155 C C . GLU A 1 144 ? -13.283 16.492 17.086 1.00 50.47 144 GLU A C 1
ATOM 1157 O O . GLU A 1 144 ? -13.632 16.231 15.941 1.00 50.47 144 GLU A O 1
ATOM 1162 N N . GLY A 1 145 ? -13.542 15.663 18.106 1.00 53.06 145 GLY A N 1
ATOM 1163 C CA . GLY A 1 145 ? -14.590 14.631 18.051 1.00 53.06 145 GLY A CA 1
ATOM 1164 C C . GLY A 1 145 ? -14.182 13.169 17.819 1.00 53.06 145 GLY A C 1
ATOM 1165 O O . GLY A 1 145 ? -15.090 12.362 17.634 1.00 53.06 145 GLY A O 1
ATOM 1166 N N . PHE A 1 146 ? -12.893 12.805 17.877 1.00 46.53 146 PHE A N 1
ATOM 1167 C CA . PHE A 1 146 ? -12.417 11.408 17.787 1.00 46.53 146 PHE A CA 1
ATOM 1168 C C . PHE A 1 146 ? -11.726 10.907 19.060 1.00 46.53 146 PHE A C 1
ATOM 1170 O O . PHE A 1 146 ? -10.989 11.692 19.699 1.00 46.53 146 PHE A O 1
#

Organism: NCBI:txid360622